Protein AF-A0A8H9WAY4-F1 (afdb_monomer_lite)

Secondary structure (DSSP, 8-state):
------PPPPHHHHHHHHHHHHHHHHHHHHHHHHHHHHHHHHSSPPPHHHHHHHHHHHTTTS-S-HHHHHHHHHHHHHHHHHHHHHHTT-TTPPPS-PPPS-------GGG---

pLDDT: mean 85.52, std 12.19, range [41.44, 96.25]

Sequence (114 aa):
MIRTYKLAVPGHLSQTCEELNRTTARIYNKTMSLVRKIHQKKGFWLSWPTADKYILRWAENIKIHVHSKQAFVQLYFQALKGYFKAAKKNQDAKPPHKKKRYLPFIWKESAVKL

Structure (mmCIF, N/CA/C/O backbone):
data_AF-A0A8H9WAY4-F1
#
_entry.id   AF-A0A8H9WAY4-F1
#
loop_
_atom_site.group_PDB
_atom_site.id
_atom_site.type_symbol
_atom_site.label_atom_id
_atom_site.label_alt_id
_atom_site.label_comp_id
_atom_site.label_asym_id
_atom_site.label_entity_id
_atom_site.label_seq_id
_atom_site.pdbx_PDB_ins_code
_atom_site.Cartn_x
_atom_site.Cartn_y
_atom_site.Cartn_z
_atom_site.occupancy
_atom_site.B_iso_or_equiv
_atom_site.auth_seq_id
_atom_site.auth_comp_id
_atom_site.auth_asym_id
_atom_site.auth_atom_id
_atom_site.pdbx_PDB_model_num
ATOM 1 N N . MET A 1 1 ? 9.782 27.588 -13.741 1.00 41.44 1 MET A N 1
ATOM 2 C CA . MET A 1 1 ? 8.764 26.513 -13.662 1.00 41.44 1 MET A CA 1
ATOM 3 C C . MET A 1 1 ? 9.288 25.287 -14.390 1.00 41.44 1 MET A C 1
ATOM 5 O O . MET A 1 1 ? 9.625 25.408 -15.560 1.00 41.44 1 MET A O 1
ATOM 9 N N . ILE A 1 2 ? 9.370 24.130 -13.732 1.00 54.28 2 ILE A N 1
ATOM 10 C CA . ILE A 1 2 ? 9.723 22.868 -14.399 1.00 54.28 2 ILE A CA 1
ATOM 11 C C . ILE A 1 2 ? 8.443 22.314 -15.034 1.00 54.28 2 ILE A C 1
ATOM 13 O O . ILE A 1 2 ? 7.481 22.025 -14.325 1.00 54.28 2 ILE A O 1
ATOM 17 N N . ARG A 1 3 ? 8.402 22.211 -16.366 1.00 50.59 3 ARG A N 1
ATOM 18 C CA . ARG A 1 3 ? 7.281 21.597 -17.094 1.00 50.59 3 ARG A CA 1
ATOM 19 C C . ARG A 1 3 ? 7.498 20.086 -17.148 1.00 50.59 3 ARG A C 1
ATOM 21 O O . ARG A 1 3 ? 8.513 19.627 -17.660 1.00 50.59 3 ARG A O 1
ATOM 28 N N . THR A 1 4 ? 6.559 19.314 -16.608 1.00 52.97 4 THR A N 1
ATOM 29 C CA . THR A 1 4 ? 6.588 17.846 -16.671 1.00 52.97 4 THR A CA 1
ATOM 30 C C . THR A 1 4 ? 5.764 17.372 -17.864 1.00 52.97 4 THR A C 1
ATOM 32 O O . THR A 1 4 ? 4.545 17.531 -17.876 1.00 52.97 4 THR A O 1
ATOM 35 N N . TYR A 1 5 ? 6.421 16.769 -18.853 1.00 60.28 5 TYR A N 1
ATOM 36 C CA . TYR A 1 5 ? 5.767 16.169 -20.015 1.00 60.28 5 TYR A CA 1
ATOM 37 C C . TYR A 1 5 ? 5.537 14.671 -19.773 1.00 60.28 5 TYR A C 1
ATOM 39 O O . TYR A 1 5 ? 6.435 13.966 -19.315 1.00 60.28 5 TYR A O 1
ATOM 47 N N . LYS A 1 6 ? 4.326 14.178 -20.060 1.00 63.12 6 LYS A N 1
ATOM 48 C CA . LYS A 1 6 ? 4.002 12.744 -20.023 1.00 63.12 6 LYS A CA 1
ATOM 49 C C . LYS A 1 6 ? 4.210 12.170 -21.420 1.00 63.12 6 LYS A C 1
ATOM 51 O O . LYS A 1 6 ? 3.366 12.363 -22.287 1.00 63.12 6 LYS A O 1
ATOM 56 N N . LEU A 1 7 ? 5.337 11.50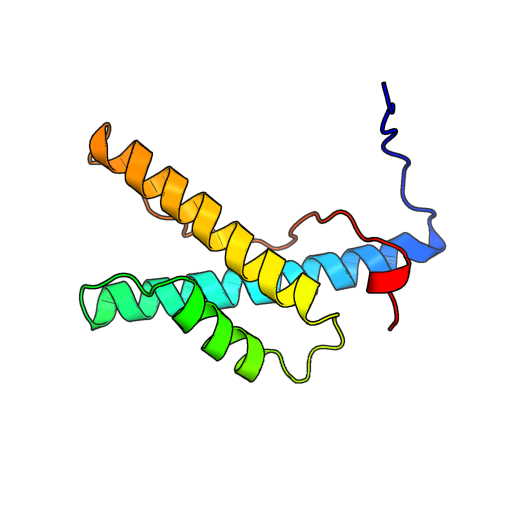4 -21.634 1.00 63.72 7 LEU A N 1
ATOM 57 C CA . LEU A 1 7 ? 5.626 10.809 -22.887 1.00 63.72 7 LEU A CA 1
ATOM 58 C C . LEU A 1 7 ? 5.079 9.379 -22.830 1.00 63.72 7 LEU A C 1
ATOM 60 O O . LEU A 1 7 ? 5.027 8.770 -21.757 1.00 63.72 7 LEU A O 1
ATOM 64 N N . ALA A 1 8 ? 4.657 8.851 -23.979 1.00 68.31 8 ALA A N 1
ATOM 65 C CA . ALA A 1 8 ? 4.304 7.443 -24.097 1.00 68.31 8 ALA A CA 1
ATOM 66 C C . ALA A 1 8 ? 5.546 6.579 -23.836 1.00 68.31 8 ALA A C 1
ATOM 68 O O . ALA A 1 8 ? 6.650 6.916 -24.266 1.00 68.31 8 ALA A O 1
ATOM 69 N N . VAL A 1 9 ? 5.366 5.472 -23.115 1.00 68.00 9 VAL A N 1
ATOM 70 C CA . VAL A 1 9 ? 6.451 4.524 -22.850 1.00 68.00 9 VAL A CA 1
ATOM 71 C C . VAL A 1 9 ? 6.883 3.900 -24.186 1.00 68.00 9 VAL A C 1
ATOM 73 O O . VAL A 1 9 ? 6.012 3.427 -24.921 1.00 68.00 9 VAL A O 1
ATOM 76 N N . PRO A 1 10 ? 8.188 3.877 -24.522 1.00 76.12 10 PRO A N 1
ATOM 77 C CA . PRO A 1 10 ? 8.685 3.179 -25.704 1.00 76.12 10 PRO A CA 1
ATOM 78 C C . PRO A 1 10 ? 8.195 1.726 -25.741 1.00 76.12 10 PRO A C 1
ATOM 80 O O . PRO A 1 10 ? 8.169 1.061 -24.706 1.00 76.12 10 PRO A O 1
ATOM 83 N N . GLY A 1 11 ? 7.839 1.208 -26.922 1.00 74.44 11 GLY A N 1
ATOM 84 C CA . GLY A 1 11 ? 7.193 -0.108 -27.057 1.00 74.44 11 GLY A CA 1
ATOM 85 C C . GLY A 1 11 ? 7.926 -1.257 -26.347 1.00 74.44 11 GLY A C 1
ATOM 86 O O . GLY A 1 11 ? 7.283 -2.092 -25.717 1.00 74.44 11 GLY A O 1
ATOM 87 N N . HIS A 1 12 ? 9.264 -1.241 -26.353 1.00 74.00 12 HIS A N 1
ATOM 88 C CA . HIS A 1 12 ? 10.105 -2.249 -25.696 1.00 74.00 12 HIS A CA 1
ATOM 89 C C . HIS A 1 12 ? 10.028 -2.233 -24.156 1.00 74.00 12 HIS A C 1
ATOM 91 O O . HIS A 1 12 ? 10.224 -3.269 -23.531 1.00 74.00 12 HIS A O 1
ATOM 97 N N . LEU A 1 13 ? 9.697 -1.095 -23.532 1.00 74.38 13 LEU A N 1
ATOM 98 C CA . LEU A 1 13 ? 9.515 -0.970 -22.075 1.00 74.38 13 LEU A CA 1
ATOM 99 C C . LEU A 1 13 ? 8.063 -1.195 -21.639 1.00 74.38 13 LEU A C 1
ATOM 101 O O . LEU A 1 13 ? 7.781 -1.294 -20.445 1.00 74.38 13 LEU A O 1
ATOM 105 N N . SER A 1 14 ? 7.131 -1.273 -22.591 1.00 78.50 14 SER A N 1
ATOM 106 C CA . SER A 1 14 ? 5.696 -1.356 -22.313 1.00 78.50 14 SER A CA 1
ATOM 107 C C . SER A 1 14 ? 5.335 -2.612 -21.512 1.00 78.50 14 SER A C 1
ATOM 109 O O . SER A 1 14 ? 4.621 -2.521 -20.512 1.00 78.50 14 SER A O 1
ATOM 111 N N . GLN A 1 15 ? 5.909 -3.765 -21.877 1.00 82.50 15 GLN A N 1
ATOM 112 C CA . GLN A 1 15 ? 5.691 -5.034 -21.169 1.00 82.50 15 GLN A CA 1
ATOM 113 C C . GLN A 1 15 ? 6.230 -4.981 -19.734 1.00 82.50 15 GLN A C 1
ATOM 115 O O . GLN A 1 15 ? 5.502 -5.274 -18.786 1.00 82.50 15 GLN A O 1
ATOM 120 N N . THR A 1 16 ? 7.465 -4.508 -19.552 1.00 82.81 16 THR A N 1
ATOM 121 C CA . THR A 1 16 ? 8.081 -4.344 -18.228 1.00 82.81 16 THR A CA 1
ATOM 122 C C . THR A 1 16 ? 7.277 -3.390 -17.345 1.00 82.81 16 THR A C 1
ATOM 124 O O . THR A 1 16 ? 7.003 -3.684 -16.180 1.00 82.81 16 THR A O 1
ATOM 127 N N . CYS A 1 17 ? 6.834 -2.253 -17.888 1.00 81.50 17 CYS A N 1
ATOM 128 C CA . CYS A 1 17 ? 5.974 -1.319 -17.165 1.00 81.50 17 CYS A CA 1
ATOM 129 C C . CYS A 1 17 ? 4.622 -1.943 -16.798 1.00 81.50 17 CYS A C 1
ATOM 131 O O . CYS A 1 17 ? 4.095 -1.673 -15.714 1.00 81.50 17 CYS A O 1
ATOM 133 N N . GLU A 1 18 ? 4.052 -2.779 -17.665 1.00 85.88 18 GLU A N 1
ATOM 134 C CA . GLU A 1 18 ? 2.816 -3.493 -17.368 1.00 85.88 18 GLU A CA 1
ATOM 135 C C . GLU A 1 18 ? 2.999 -4.471 -16.197 1.00 85.88 18 GLU A C 1
ATOM 137 O O . GLU A 1 18 ? 2.207 -4.450 -15.246 1.00 85.88 18 GLU A O 1
ATOM 142 N N . GLU A 1 19 ? 4.056 -5.281 -16.217 1.00 87.00 19 GLU A N 1
ATOM 143 C CA . GLU A 1 19 ? 4.393 -6.222 -15.142 1.00 87.00 19 GLU A CA 1
ATOM 144 C C . GLU A 1 19 ? 4.637 -5.514 -13.808 1.00 87.00 19 GLU A C 1
ATOM 146 O O . GLU A 1 19 ? 4.110 -5.924 -12.762 1.00 87.00 19 GLU A O 1
ATOM 151 N N . LEU A 1 20 ? 5.367 -4.400 -13.843 1.00 87.75 20 LEU A N 1
ATOM 152 C CA . LE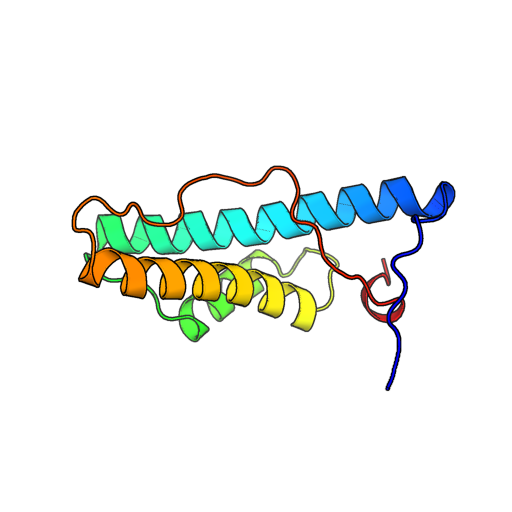U A 1 20 ? 5.586 -3.548 -12.683 1.00 87.75 20 LEU A CA 1
ATOM 153 C C . LEU A 1 20 ? 4.261 -3.002 -12.143 1.00 87.75 20 LEU A C 1
ATOM 155 O O . LEU A 1 20 ? 3.988 -3.118 -10.948 1.00 87.75 20 LEU A O 1
ATOM 159 N N . ASN A 1 21 ? 3.380 -2.488 -13.003 1.00 89.81 21 ASN A N 1
ATOM 160 C CA . ASN A 1 21 ? 2.077 -1.961 -12.588 1.00 89.81 21 ASN A CA 1
ATOM 161 C C . ASN A 1 21 ? 1.153 -3.048 -12.009 1.00 89.81 21 ASN A C 1
ATOM 163 O O . ASN A 1 21 ? 0.394 -2.769 -11.070 1.00 89.81 21 ASN A O 1
ATOM 167 N N . ARG A 1 22 ? 1.220 -4.286 -12.520 1.00 91.31 22 ARG A N 1
ATOM 168 C CA . ARG A 1 22 ? 0.517 -5.447 -11.940 1.00 91.31 22 ARG A CA 1
ATOM 169 C C . ARG A 1 22 ? 1.083 -5.802 -10.565 1.00 91.31 22 ARG A C 1
ATOM 171 O O . ARG A 1 22 ? 0.322 -6.021 -9.619 1.00 91.31 22 ARG A O 1
ATOM 178 N N . THR A 1 23 ? 2.405 -5.811 -10.424 1.00 91.31 23 THR A N 1
ATOM 179 C CA . THR A 1 23 ? 3.085 -6.121 -9.156 1.00 91.31 23 THR A CA 1
ATOM 180 C C . THR A 1 23 ? 2.788 -5.065 -8.092 1.00 91.31 23 THR A C 1
ATOM 182 O O . THR A 1 23 ? 2.432 -5.388 -6.955 1.00 91.31 23 THR A O 1
ATOM 185 N N . THR A 1 24 ? 2.810 -3.797 -8.479 1.00 90.94 24 THR A N 1
ATOM 186 C CA . THR A 1 24 ? 2.412 -2.661 -7.647 1.00 90.94 24 THR A CA 1
ATOM 187 C C . THR A 1 24 ? 0.950 -2.763 -7.209 1.00 90.94 24 THR A C 1
ATOM 189 O O . THR A 1 24 ? 0.639 -2.603 -6.023 1.00 90.94 24 THR A O 1
ATOM 192 N N . ALA A 1 25 ? 0.041 -3.131 -8.119 1.00 93.19 25 ALA A N 1
ATOM 193 C CA . ALA A 1 25 ? -1.355 -3.392 -7.774 1.00 93.19 25 ALA A CA 1
ATOM 194 C C . ALA A 1 25 ? -1.507 -4.566 -6.791 1.00 93.19 25 ALA A C 1
ATOM 196 O O . ALA A 1 25 ? -2.336 -4.505 -5.880 1.00 93.19 25 ALA A O 1
ATOM 197 N N . ARG A 1 26 ? -0.682 -5.613 -6.917 1.00 94.31 26 ARG A N 1
ATOM 198 C CA . ARG A 1 26 ? -0.662 -6.754 -5.989 1.00 94.31 26 ARG A CA 1
ATOM 199 C C . ARG A 1 26 ? -0.289 -6.320 -4.570 1.00 94.31 26 ARG A C 1
ATOM 201 O O . ARG A 1 26 ? -0.991 -6.708 -3.634 1.00 94.31 26 ARG A O 1
ATOM 208 N N . ILE A 1 27 ? 0.750 -5.494 -4.414 1.00 94.19 27 ILE A N 1
ATOM 209 C CA . ILE A 1 27 ? 1.162 -4.938 -3.112 1.00 94.19 27 ILE A CA 1
ATOM 210 C C . ILE A 1 27 ? 0.026 -4.093 -2.524 1.00 94.19 27 ILE A C 1
ATOM 212 O O . ILE A 1 27 ? -0.408 -4.345 -1.401 1.00 94.19 27 ILE A O 1
ATOM 216 N N . TYR A 1 28 ? -0.537 -3.170 -3.308 1.00 94.50 28 TYR A N 1
ATOM 217 C CA . TYR A 1 28 ? -1.670 -2.341 -2.883 1.00 94.50 28 TYR A CA 1
ATOM 218 C C . TYR A 1 28 ? -2.869 -3.181 -2.409 1.00 94.50 28 TYR A C 1
ATOM 220 O O . TYR A 1 28 ? -3.412 -2.967 -1.321 1.00 94.50 28 TYR A O 1
ATOM 228 N N . ASN A 1 29 ? -3.271 -4.178 -3.200 1.00 95.25 29 ASN A N 1
ATOM 229 C CA . ASN A 1 29 ? -4.401 -5.050 -2.883 1.00 95.25 29 ASN A CA 1
ATOM 230 C C . ASN A 1 29 ? -4.141 -5.897 -1.632 1.00 95.25 29 ASN A C 1
ATOM 232 O O . ASN A 1 29 ? -5.075 -6.172 -0.868 1.00 95.25 29 ASN A O 1
ATOM 236 N N . LYS A 1 30 ? -2.889 -6.321 -1.411 1.00 95.81 30 LYS A N 1
ATOM 237 C CA . LYS A 1 30 ? -2.494 -7.050 -0.203 1.00 95.81 30 LYS A CA 1
ATOM 238 C C . LYS A 1 30 ? -2.603 -6.156 1.030 1.00 95.81 30 LYS A C 1
ATOM 240 O O . LYS A 1 30 ? -3.201 -6.598 2.012 1.00 95.81 30 LYS A O 1
ATOM 245 N N . THR A 1 31 ? -2.130 -4.911 0.953 1.00 95.38 31 THR A N 1
ATOM 246 C CA . THR A 1 31 ? -2.284 -3.899 2.013 1.00 95.38 31 THR A CA 1
ATOM 247 C C . THR A 1 31 ? -3.754 -3.684 2.353 1.00 95.38 31 THR A C 1
ATOM 249 O O . THR A 1 31 ? -4.146 -3.829 3.511 1.00 95.38 31 THR A O 1
ATOM 252 N N . MET A 1 32 ? -4.591 -3.444 1.339 1.00 95.25 32 MET A N 1
ATOM 253 C CA . MET A 1 32 ? -6.039 -3.298 1.512 1.00 95.25 32 MET A CA 1
ATOM 254 C C . MET A 1 32 ? -6.651 -4.514 2.215 1.00 95.25 32 MET A C 1
ATOM 256 O O . MET A 1 32 ? -7.409 -4.370 3.172 1.00 95.25 32 MET A O 1
ATOM 260 N N . SER A 1 33 ? -6.308 -5.721 1.761 1.00 95.12 33 SER A N 1
ATOM 261 C CA . SER A 1 33 ? -6.852 -6.961 2.323 1.00 95.12 33 SER A CA 1
ATOM 262 C C . SER A 1 33 ? -6.428 -7.167 3.779 1.00 95.12 33 SER A C 1
ATOM 264 O O . SER A 1 33 ? -7.251 -7.573 4.597 1.00 95.12 33 SER A O 1
ATOM 266 N N . LEU A 1 34 ? -5.169 -6.868 4.116 1.00 95.25 34 LEU A N 1
ATOM 267 C CA . LEU A 1 34 ? -4.639 -6.967 5.477 1.00 95.25 34 LEU A CA 1
ATOM 268 C C . LEU A 1 34 ? -5.366 -6.009 6.426 1.00 95.25 34 LEU A C 1
ATOM 270 O O . LEU A 1 34 ? -5.890 -6.441 7.454 1.00 95.25 34 LEU A O 1
ATOM 274 N N . VAL A 1 35 ? -5.427 -4.727 6.060 1.00 95.00 35 VAL A N 1
ATOM 275 C CA . VAL A 1 35 ? -6.057 -3.689 6.885 1.00 95.00 35 VAL A CA 1
ATOM 276 C C . VAL A 1 35 ? -7.548 -3.973 7.056 1.00 95.00 35 VAL A C 1
ATOM 278 O O . VAL A 1 35 ? -8.047 -3.938 8.179 1.00 95.00 35 VAL A O 1
ATOM 281 N N . ARG A 1 36 ? -8.246 -4.345 5.974 1.00 93.75 36 ARG A N 1
ATOM 282 C CA . ARG A 1 36 ? -9.668 -4.709 6.026 1.00 93.75 36 ARG A CA 1
ATOM 283 C C . ARG A 1 36 ? -9.919 -5.919 6.922 1.00 93.75 36 ARG A C 1
ATOM 285 O O . ARG A 1 36 ? -10.839 -5.881 7.733 1.00 93.75 36 ARG A O 1
ATOM 292 N N . LYS A 1 37 ? -9.110 -6.977 6.799 1.00 94.56 37 LYS A N 1
ATOM 293 C CA . LYS A 1 37 ? -9.251 -8.189 7.621 1.00 94.56 37 LYS A CA 1
ATOM 294 C C . LYS A 1 37 ? -9.065 -7.879 9.105 1.00 94.56 37 LYS A C 1
ATOM 296 O O . LYS A 1 37 ? -9.804 -8.413 9.924 1.00 94.56 37 LYS A O 1
ATOM 301 N N . ILE A 1 38 ? -8.096 -7.034 9.456 1.00 94.75 38 ILE A N 1
ATOM 302 C CA . ILE A 1 38 ? -7.857 -6.657 10.855 1.00 94.75 38 ILE A CA 1
ATOM 303 C C . ILE A 1 38 ? -8.985 -5.784 11.390 1.00 94.75 38 ILE A C 1
ATOM 305 O O . ILE A 1 38 ? -9.479 -6.075 12.473 1.00 94.75 38 ILE A O 1
ATOM 309 N N . HIS A 1 39 ? -9.465 -4.819 10.608 1.00 93.62 39 HIS A N 1
ATOM 310 C CA . HIS A 1 39 ? -10.630 -4.026 10.987 1.00 93.62 39 HIS A CA 1
ATOM 311 C C . HIS A 1 39 ? -11.864 -4.901 11.240 1.00 93.62 39 HIS A C 1
ATOM 313 O O . HIS A 1 39 ? -12.497 -4.783 12.281 1.00 93.62 39 HIS A O 1
ATOM 319 N N . GLN A 1 40 ? -12.158 -5.845 10.342 1.00 92.50 40 GLN A N 1
ATOM 320 C CA . GLN A 1 40 ? -13.303 -6.748 10.490 1.00 92.50 40 GLN A CA 1
ATOM 321 C C . GLN A 1 40 ? -13.177 -7.703 11.685 1.00 92.50 40 GLN A C 1
ATOM 323 O O . GLN A 1 40 ? -14.180 -8.012 12.311 1.00 92.50 40 GLN A O 1
ATOM 328 N N . LYS A 1 41 ? -11.968 -8.196 11.992 1.00 95.19 41 LYS A N 1
ATOM 329 C CA . LYS A 1 41 ? -11.764 -9.182 13.068 1.00 95.19 41 LYS A CA 1
ATOM 330 C C . LYS A 1 41 ? -11.516 -8.575 14.445 1.00 95.19 41 LYS A C 1
ATOM 332 O O . LYS A 1 41 ? -11.827 -9.216 15.437 1.00 95.19 41 LYS A O 1
ATOM 337 N N . LYS A 1 42 ? -10.870 -7.411 14.508 1.00 93.81 42 LYS A N 1
ATOM 338 C CA . LYS A 1 42 ? -10.407 -6.795 15.762 1.00 93.81 42 LYS A CA 1
ATOM 339 C C . LYS A 1 42 ? -11.092 -5.465 16.077 1.00 93.81 42 LYS A C 1
ATOM 341 O O . LYS A 1 42 ? -10.829 -4.903 17.129 1.00 93.81 42 LYS A O 1
ATOM 346 N N . GLY A 1 43 ? -11.905 -4.932 15.165 1.00 93.00 43 GLY A N 1
ATOM 347 C CA . GLY A 1 43 ? -12.642 -3.682 15.367 1.00 93.00 43 GLY A CA 1
ATOM 348 C C . GLY A 1 43 ? -11.815 -2.400 15.226 1.00 93.00 43 GLY A C 1
ATOM 349 O O . GLY A 1 43 ? -12.361 -1.316 15.387 1.00 93.00 43 GLY A O 1
ATOM 350 N N . PHE A 1 44 ? -10.518 -2.482 14.898 1.00 92.50 44 PHE A N 1
ATOM 351 C CA . PHE A 1 44 ? -9.661 -1.302 14.739 1.00 92.50 44 PHE A CA 1
ATOM 352 C C . PHE A 1 44 ? -8.926 -1.267 13.396 1.00 92.50 44 PHE A C 1
ATOM 354 O O . PHE A 1 44 ? -8.612 -2.292 12.787 1.00 92.50 44 PHE A O 1
ATOM 361 N N . TRP A 1 45 ? -8.607 -0.057 12.941 1.00 93.38 45 TRP A N 1
ATOM 362 C CA . TRP A 1 45 ? -7.818 0.165 11.732 1.00 93.38 45 TRP A CA 1
ATOM 363 C C . TRP A 1 45 ? -6.325 0.083 12.047 1.00 93.38 45 TRP A C 1
ATOM 365 O O . TRP A 1 45 ? -5.835 0.770 12.940 1.00 93.38 45 TRP A O 1
ATOM 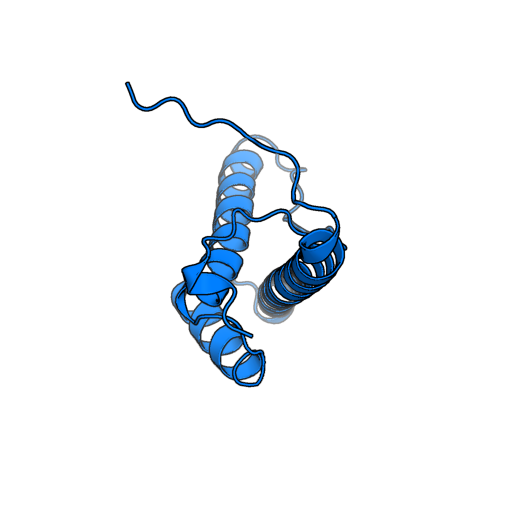375 N N . LEU A 1 46 ? -5.585 -0.737 11.298 1.00 94.88 46 LEU A N 1
ATOM 376 C CA . LEU A 1 46 ? -4.124 -0.753 11.390 1.00 94.88 46 LEU A CA 1
ATOM 377 C C . LEU A 1 46 ? -3.537 0.622 11.063 1.00 94.88 46 LEU A C 1
ATOM 379 O O . LEU A 1 46 ? -3.980 1.273 10.119 1.00 94.88 46 LEU A O 1
ATOM 383 N N . SER A 1 47 ? -2.482 1.005 11.779 1.00 93.69 47 SER A N 1
ATOM 384 C CA . SER A 1 47 ? -1.678 2.178 11.445 1.00 93.69 47 SER A CA 1
ATOM 385 C C . SER A 1 47 ? -0.787 1.913 10.224 1.00 93.69 47 SER A C 1
ATOM 387 O O . SER A 1 47 ? -0.457 0.765 9.901 1.00 93.69 47 SER A O 1
ATOM 389 N N . TRP A 1 48 ? -0.375 2.992 9.551 1.00 93.94 48 TRP A N 1
ATOM 390 C CA . TRP A 1 48 ? 0.523 2.915 8.396 1.00 93.94 48 TRP A CA 1
ATOM 391 C C . TRP A 1 48 ? 1.858 2.216 8.715 1.00 93.94 48 TRP A C 1
ATOM 393 O O . TRP A 1 48 ? 2.160 1.252 8.013 1.00 93.94 48 TRP A O 1
ATOM 403 N N . PRO A 1 49 ? 2.608 2.571 9.784 1.00 95.44 49 PRO A N 1
ATOM 404 C CA . PRO A 1 49 ? 3.894 1.927 10.078 1.00 95.44 49 PRO A CA 1
ATOM 405 C C . PRO A 1 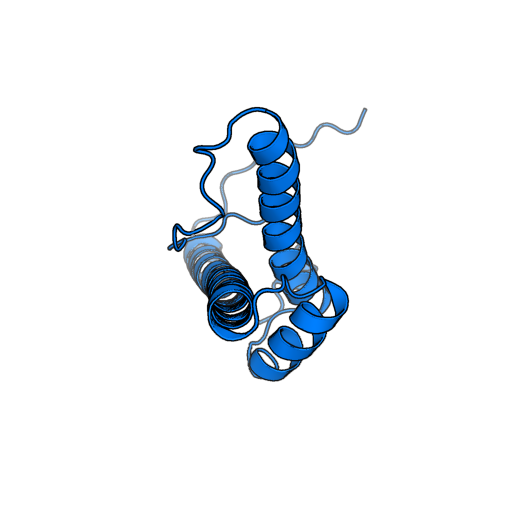49 ? 3.768 0.421 10.327 1.00 95.44 49 PRO A C 1
ATOM 407 O O . PRO A 1 49 ? 4.595 -0.376 9.885 1.00 95.44 49 PRO A O 1
ATOM 410 N N . THR A 1 50 ? 2.704 0.005 11.018 1.00 95.38 50 THR A N 1
ATOM 411 C CA . THR A 1 50 ? 2.471 -1.410 11.309 1.00 95.38 50 THR A CA 1
ATOM 412 C C . THR A 1 50 ? 2.125 -2.184 10.040 1.00 95.38 50 THR A C 1
ATOM 414 O O . THR A 1 50 ? 2.664 -3.269 9.820 1.00 95.38 50 THR A O 1
ATOM 417 N N . ALA A 1 51 ? 1.252 -1.639 9.189 1.00 95.12 51 ALA A N 1
ATOM 418 C CA . ALA A 1 51 ? 0.930 -2.258 7.908 1.00 95.12 51 ALA A CA 1
ATOM 419 C C . ALA A 1 51 ? 2.158 -2.333 6.987 1.00 95.12 51 ALA A C 1
ATOM 421 O O . ALA A 1 51 ? 2.371 -3.373 6.366 1.00 95.12 51 ALA A O 1
ATOM 422 N N . ASP A 1 52 ? 2.979 -1.280 6.946 1.00 95.69 52 ASP A N 1
ATOM 423 C CA . ASP A 1 52 ? 4.215 -1.230 6.161 1.00 95.69 52 ASP A CA 1
ATOM 424 C C . ASP A 1 52 ? 5.172 -2.358 6.562 1.00 95.69 52 ASP A C 1
ATOM 426 O O . ASP A 1 52 ? 5.551 -3.166 5.716 1.00 95.69 52 ASP A O 1
ATOM 430 N N . LYS A 1 53 ? 5.433 -2.535 7.865 1.00 96.25 53 LYS A N 1
ATOM 431 C CA . LYS A 1 53 ? 6.272 -3.631 8.386 1.00 96.25 53 LYS A CA 1
ATOM 432 C C . LYS A 1 53 ? 5.805 -5.015 7.915 1.00 96.25 53 LYS A C 1
ATOM 434 O O . LYS A 1 53 ? 6.618 -5.830 7.478 1.00 96.25 53 LYS A O 1
ATOM 439 N N . TYR A 1 54 ? 4.502 -5.298 7.992 1.00 96.12 54 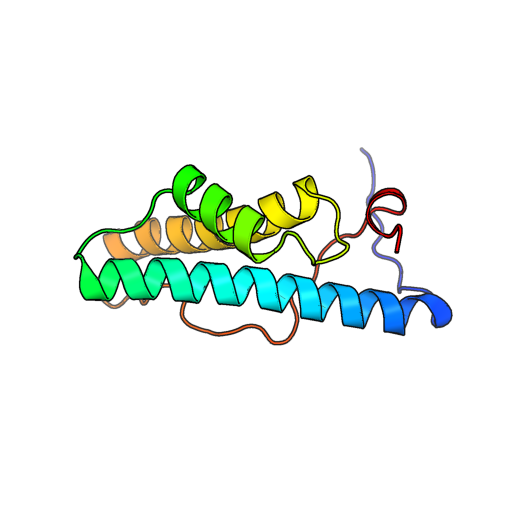TYR A N 1
ATOM 440 C CA . TYR A 1 54 ? 3.958 -6.591 7.557 1.00 96.12 54 TYR A CA 1
ATOM 441 C C . TYR A 1 54 ? 4.032 -6.783 6.042 1.00 96.12 54 TYR A C 1
ATOM 443 O O . TYR A 1 54 ? 4.321 -7.886 5.575 1.00 96.12 54 TYR A O 1
ATOM 451 N N . ILE A 1 55 ? 3.758 -5.729 5.274 1.00 96.06 55 ILE A N 1
ATOM 452 C CA . ILE A 1 55 ? 3.765 -5.796 3.813 1.00 96.06 55 ILE A CA 1
ATOM 453 C C . ILE A 1 55 ? 5.188 -5.901 3.277 1.00 96.06 55 ILE A C 1
ATOM 455 O O . ILE A 1 55 ? 5.404 -6.705 2.376 1.00 96.06 55 ILE A O 1
ATOM 459 N N . LEU A 1 56 ? 6.154 -5.181 3.847 1.00 94.88 56 LEU A N 1
ATOM 460 C CA . LEU A 1 56 ? 7.563 -5.297 3.477 1.00 94.88 56 LEU A CA 1
ATOM 461 C C . LEU A 1 56 ? 8.101 -6.705 3.737 1.00 94.88 56 LEU A C 1
ATOM 463 O O . LEU A 1 56 ? 8.728 -7.269 2.846 1.00 94.88 56 LEU A O 1
ATOM 467 N N . ARG A 1 57 ? 7.771 -7.310 4.888 1.00 95.69 57 ARG A N 1
ATOM 468 C CA . ARG A 1 57 ? 8.129 -8.710 5.175 1.00 95.69 57 ARG A CA 1
ATOM 469 C C . ARG A 1 57 ? 7.478 -9.684 4.191 1.00 95.69 57 ARG A C 1
ATOM 471 O O . ARG A 1 57 ? 8.113 -10.617 3.726 1.00 95.69 57 ARG A O 1
ATOM 478 N N . TRP A 1 58 ? 6.207 -9.477 3.845 1.00 95.94 58 TRP A N 1
ATOM 479 C CA . TRP A 1 58 ? 5.528 -10.316 2.850 1.00 95.94 58 TRP A CA 1
ATOM 480 C C . TRP A 1 58 ? 6.084 -10.125 1.425 1.00 95.94 58 TRP A C 1
ATOM 482 O O . TRP A 1 58 ? 6.098 -11.067 0.636 1.00 95.94 58 TRP A O 1
ATOM 492 N N . ALA A 1 59 ? 6.522 -8.911 1.089 1.00 93.25 59 ALA A N 1
ATOM 493 C CA . ALA A 1 59 ? 7.018 -8.521 -0.226 1.00 93.25 59 ALA A CA 1
ATOM 494 C C . ALA A 1 59 ? 8.546 -8.630 -0.355 1.00 93.25 59 ALA A C 1
ATOM 496 O O . ALA A 1 59 ? 9.103 -8.072 -1.301 1.00 93.25 59 ALA A O 1
ATOM 497 N N . GLU A 1 60 ? 9.232 -9.303 0.568 1.00 92.38 60 GLU A N 1
ATOM 498 C CA . GLU A 1 60 ? 10.694 -9.431 0.584 1.00 92.38 60 GLU A CA 1
ATOM 499 C C . GLU A 1 60 ? 11.223 -9.975 -0.751 1.00 92.38 60 GLU A C 1
ATOM 501 O O . GLU A 1 60 ? 12.014 -9.312 -1.416 1.00 92.38 60 GLU A O 1
ATOM 506 N N . ASN A 1 61 ? 10.628 -11.070 -1.231 1.00 90.62 61 ASN A N 1
ATOM 507 C CA . ASN A 1 61 ? 11.003 -11.746 -2.480 1.00 90.62 61 ASN A CA 1
ATOM 508 C C . ASN A 1 61 ? 10.564 -11.017 -3.767 1.00 90.62 61 ASN A C 1
ATOM 510 O O . ASN A 1 61 ? 10.811 -11.500 -4.870 1.00 90.62 61 ASN A O 1
ATOM 514 N N . ILE A 1 62 ? 9.873 -9.876 -3.665 1.00 89.06 62 ILE A N 1
ATOM 515 C CA . ILE A 1 62 ? 9.491 -9.076 -4.835 1.00 89.06 62 ILE A CA 1
ATOM 516 C C . ILE A 1 62 ? 10.664 -8.159 -5.189 1.00 89.06 62 ILE A C 1
ATOM 518 O O . ILE A 1 62 ? 11.004 -7.272 -4.400 1.00 89.06 62 ILE A O 1
ATOM 522 N N . LYS A 1 63 ? 11.239 -8.334 -6.385 1.00 86.38 63 LYS A N 1
ATOM 523 C CA . LYS A 1 63 ? 12.336 -7.517 -6.935 1.00 86.38 63 LYS A CA 1
ATOM 524 C C . LYS A 1 63 ? 11.872 -6.105 -7.321 1.00 86.38 63 LYS A C 1
ATOM 526 O O . LYS A 1 63 ? 11.779 -5.746 -8.484 1.00 86.38 63 LYS A O 1
ATOM 531 N N . ILE A 1 64 ? 11.502 -5.319 -6.318 1.00 85.50 64 ILE A N 1
ATOM 532 C CA . ILE A 1 64 ? 11.157 -3.901 -6.430 1.00 85.50 64 ILE A CA 1
ATOM 533 C C . ILE A 1 64 ? 11.897 -3.164 -5.317 1.00 85.50 64 ILE A C 1
ATOM 535 O O . ILE A 1 64 ? 12.024 -3.675 -4.201 1.00 85.50 64 ILE A O 1
ATOM 539 N N . HIS A 1 65 ? 12.337 -1.940 -5.601 1.00 87.38 65 HIS A N 1
ATOM 540 C CA . HIS A 1 65 ? 12.981 -1.086 -4.611 1.00 87.38 65 HIS A CA 1
ATOM 541 C C . HIS A 1 65 ? 12.117 -0.906 -3.348 1.00 87.38 65 HIS A C 1
ATOM 543 O O . HIS A 1 65 ? 10.908 -0.670 -3.432 1.00 87.38 65 HIS A O 1
ATOM 549 N N . VAL A 1 66 ? 12.736 -0.963 -2.165 1.00 88.44 66 VAL A N 1
ATOM 550 C CA . VAL A 1 66 ? 12.029 -0.895 -0.871 1.00 88.44 66 VAL A CA 1
ATOM 551 C C . VAL A 1 66 ? 11.182 0.375 -0.757 1.00 88.44 66 VAL A C 1
ATOM 553 O O . VAL A 1 66 ? 9.996 0.288 -0.450 1.00 88.44 66 VAL A O 1
ATOM 556 N N . HIS A 1 67 ? 11.732 1.540 -1.112 1.00 87.62 67 HIS A N 1
ATOM 557 C CA . HIS A 1 67 ? 10.972 2.799 -1.107 1.00 87.62 67 HIS A CA 1
ATOM 558 C C . HIS A 1 67 ? 9.747 2.790 -2.033 1.00 87.62 67 HIS A C 1
ATOM 560 O O . HIS A 1 67 ? 8.730 3.395 -1.700 1.00 87.62 67 HIS A O 1
ATOM 566 N N . SER A 1 68 ? 9.789 2.067 -3.158 1.00 89.56 68 SER A N 1
ATOM 567 C CA . SER A 1 68 ? 8.615 1.916 -4.026 1.00 89.56 68 SER A CA 1
ATOM 568 C C . SER A 1 68 ? 7.540 1.073 -3.337 1.00 89.56 68 SER A C 1
ATOM 570 O O . SER A 1 68 ? 6.371 1.456 -3.332 1.00 89.56 68 SER A O 1
ATOM 572 N N . LYS A 1 69 ? 7.928 -0.023 -2.664 1.00 91.62 69 LYS A N 1
ATOM 573 C CA . LYS A 1 69 ? 7.000 -0.839 -1.858 1.00 91.62 69 LYS A CA 1
ATOM 574 C C . LYS A 1 69 ? 6.305 0.015 -0.787 1.00 91.62 69 LYS A C 1
ATOM 576 O O . LYS A 1 69 ? 5.077 -0.025 -0.687 1.00 91.62 69 LYS A O 1
ATOM 581 N N . GLN A 1 70 ? 7.070 0.834 -0.061 1.00 93.19 70 GLN A N 1
ATOM 582 C CA . GLN A 1 70 ? 6.552 1.757 0.959 1.00 93.19 70 GLN A CA 1
ATOM 583 C C . GLN A 1 70 ? 5.578 2.784 0.368 1.00 93.19 70 GLN A C 1
ATOM 585 O O . GLN A 1 70 ? 4.496 3.012 0.917 1.00 93.19 70 GLN A O 1
ATOM 590 N N . ALA A 1 71 ? 5.906 3.353 -0.796 1.00 92.06 71 ALA A N 1
ATOM 591 C CA . ALA A 1 71 ? 5.028 4.288 -1.496 1.00 92.06 71 ALA A CA 1
ATOM 592 C C . ALA A 1 71 ? 3.672 3.648 -1.849 1.00 92.06 71 ALA A C 1
ATOM 594 O O . ALA A 1 71 ? 2.627 4.285 -1.710 1.00 92.06 71 ALA A O 1
ATOM 595 N N . PHE A 1 72 ? 3.645 2.370 -2.239 1.00 92.25 72 PHE A N 1
ATOM 596 C CA . PHE A 1 72 ? 2.392 1.674 -2.563 1.00 92.25 72 PHE A CA 1
ATOM 597 C C . PHE A 1 72 ? 1.517 1.424 -1.335 1.00 92.25 72 PHE A C 1
ATOM 599 O O . PHE A 1 72 ? 0.291 1.560 -1.409 1.00 92.25 72 PHE A O 1
ATOM 606 N N . VAL A 1 73 ? 2.133 1.102 -0.194 1.00 94.56 73 VAL A N 1
ATOM 607 C CA . VAL A 1 73 ? 1.432 1.037 1.096 1.00 94.56 73 VAL A CA 1
ATOM 608 C C . VAL A 1 73 ? 0.872 2.417 1.442 1.00 94.56 73 VAL A C 1
ATOM 610 O O . VAL A 1 73 ? -0.310 2.544 1.765 1.00 94.56 73 VAL A O 1
ATOM 613 N N . GLN A 1 74 ? 1.678 3.469 1.303 1.00 94.00 74 GLN A N 1
ATOM 614 C CA . GLN A 1 74 ? 1.269 4.843 1.591 1.00 94.00 74 GLN A CA 1
ATOM 615 C C . GLN A 1 74 ? 0.089 5.304 0.722 1.00 94.00 74 GLN A C 1
ATOM 617 O O . GLN A 1 74 ? -0.847 5.912 1.247 1.00 94.00 74 GLN A O 1
ATOM 622 N N . LEU A 1 75 ? 0.067 4.960 -0.570 1.00 93.12 75 LEU A N 1
ATOM 623 C CA . LEU A 1 75 ? -1.050 5.262 -1.477 1.00 93.12 75 LEU A CA 1
ATOM 624 C C . LEU A 1 75 ? -2.384 4.690 -0.974 1.00 93.12 75 LEU A C 1
ATOM 626 O O . LEU A 1 75 ? -3.427 5.339 -1.092 1.00 93.12 75 LEU A O 1
ATOM 630 N N . TYR A 1 76 ? -2.379 3.491 -0.385 1.00 94.25 76 TYR A N 1
ATOM 631 C CA . TYR A 1 76 ? -3.583 2.934 0.237 1.00 94.25 76 TYR A CA 1
ATOM 632 C C . TYR A 1 76 ? -4.033 3.769 1.442 1.00 94.25 76 TYR A C 1
ATOM 634 O O . TYR A 1 76 ? -5.211 4.110 1.554 1.00 94.25 76 TYR A O 1
ATOM 642 N N . PHE A 1 77 ? -3.103 4.157 2.313 1.00 94.38 77 PHE A N 1
ATOM 643 C CA . PHE A 1 77 ? -3.424 4.958 3.495 1.00 94.38 77 PHE A CA 1
ATOM 644 C C . PHE A 1 77 ? -3.879 6.381 3.161 1.00 94.38 77 PHE A C 1
ATOM 646 O O . PHE A 1 77 ? -4.713 6.935 3.877 1.00 94.38 77 PHE A O 1
ATOM 653 N N . GLN A 1 78 ? -3.418 6.959 2.052 1.00 93.69 78 GLN A N 1
ATOM 654 C CA . GLN A 1 78 ? -3.960 8.217 1.535 1.00 93.69 78 GLN A CA 1
ATOM 655 C C . GLN A 1 78 ? -5.431 8.068 1.121 1.00 93.69 78 GLN A C 1
ATOM 657 O O . GLN A 1 78 ? -6.262 8.890 1.514 1.00 93.69 78 GLN A O 1
ATOM 662 N N . ALA A 1 79 ? -5.777 6.994 0.402 1.00 92.06 79 ALA A N 1
ATOM 663 C CA . ALA A 1 79 ? -7.168 6.696 0.055 1.00 92.06 79 ALA A CA 1
ATOM 664 C C . ALA A 1 79 ? -8.027 6.454 1.309 1.00 92.06 79 ALA A C 1
ATOM 666 O O . ALA A 1 79 ? -9.151 6.947 1.400 1.00 92.06 79 ALA A O 1
ATOM 667 N N . LEU A 1 80 ? -7.476 5.759 2.308 1.00 93.19 80 LEU A N 1
ATOM 668 C CA . LEU A 1 80 ? -8.147 5.518 3.583 1.00 93.19 80 LEU A CA 1
ATOM 669 C C . LEU A 1 80 ? -8.363 6.817 4.382 1.00 93.19 80 LEU A C 1
ATOM 671 O O . LEU A 1 80 ? -9.435 7.030 4.944 1.00 93.19 80 LEU A O 1
ATOM 675 N N . LYS A 1 81 ? -7.389 7.734 4.381 1.00 92.69 81 LYS A N 1
ATOM 676 C CA . LYS A 1 81 ? -7.536 9.074 4.972 1.00 92.69 81 LYS A CA 1
ATOM 677 C C . LYS A 1 81 ? -8.629 9.880 4.266 1.00 92.69 81 LYS A C 1
ATOM 679 O O . LYS A 1 81 ? -9.394 10.575 4.932 1.00 92.69 81 LYS A O 1
ATOM 684 N N . GLY A 1 82 ? -8.718 9.778 2.938 1.00 91.06 82 GLY A N 1
ATOM 685 C CA . GLY A 1 82 ? -9.809 10.357 2.150 1.00 91.06 82 GLY A CA 1
ATOM 686 C C . GLY A 1 82 ? -11.175 9.809 2.565 1.00 91.06 82 GLY A C 1
ATOM 687 O O . GLY A 1 82 ? -12.097 10.586 2.803 1.00 91.06 82 GLY A O 1
ATOM 688 N N . TYR A 1 83 ? -11.270 8.492 2.761 1.00 91.31 83 TYR A N 1
ATOM 689 C CA . TYR A 1 83 ? -12.466 7.848 3.303 1.00 91.31 83 TYR A CA 1
ATOM 690 C C . TYR A 1 83 ? -12.848 8.399 4.680 1.00 91.31 83 TYR A C 1
ATOM 692 O O . TYR A 1 83 ? -13.983 8.825 4.845 1.00 91.31 83 TYR A O 1
ATOM 700 N N . PHE A 1 84 ? -11.925 8.481 5.643 1.00 90.62 84 PHE A N 1
ATOM 701 C CA . PHE A 1 84 ? -12.255 9.013 6.973 1.00 90.62 84 PHE A CA 1
ATOM 702 C C . PHE A 1 84 ? -12.748 10.462 6.934 1.00 90.62 84 PHE A C 1
ATOM 704 O O . PHE A 1 84 ? -13.607 10.842 7.725 1.00 90.62 84 PHE A O 1
ATOM 711 N N . LYS A 1 85 ? -12.234 11.280 6.009 1.00 91.19 85 LYS A N 1
ATOM 712 C CA . LYS A 1 85 ? -12.747 12.641 5.793 1.00 91.19 85 LYS A CA 1
ATOM 713 C C . LYS A 1 85 ? -14.166 12.632 5.221 1.00 91.19 85 LYS A C 1
ATOM 715 O O . LYS A 1 85 ? -14.988 13.430 5.658 1.00 91.19 85 LYS A O 1
ATOM 720 N N . ALA A 1 86 ? -14.444 11.751 4.260 1.00 89.25 86 ALA A N 1
ATOM 721 C CA . ALA A 1 86 ? -15.760 11.624 3.641 1.00 89.25 86 ALA A CA 1
ATOM 722 C C . ALA A 1 86 ? -16.800 11.032 4.604 1.00 89.25 86 ALA A C 1
ATOM 724 O O . ALA A 1 86 ? -17.909 11.546 4.673 1.00 89.25 86 ALA A O 1
ATOM 725 N N . ALA A 1 87 ? -16.424 10.028 5.397 1.00 88.81 87 ALA A N 1
ATOM 726 C CA . ALA A 1 87 ? -17.288 9.357 6.368 1.00 88.81 87 ALA A CA 1
ATOM 727 C C . ALA A 1 87 ? -17.819 10.305 7.456 1.00 88.81 87 ALA A C 1
ATOM 729 O O . ALA A 1 87 ? -18.916 10.109 7.963 1.00 88.81 87 ALA A O 1
ATOM 730 N N . LYS A 1 88 ? -17.072 11.371 7.783 1.00 87.88 88 LYS A N 1
ATOM 731 C CA . LYS A 1 88 ? -17.548 12.432 8.688 1.00 87.88 88 LYS A CA 1
ATOM 732 C C . LYS A 1 88 ? -18.713 13.244 8.115 1.00 87.88 88 LYS A C 1
ATOM 734 O O . LYS A 1 88 ? -19.467 13.819 8.884 1.00 87.88 88 LYS A O 1
ATOM 739 N N . LYS A 1 89 ? -18.809 13.348 6.786 1.00 88.19 89 LYS A N 1
ATOM 740 C CA . LYS A 1 89 ? -19.844 14.127 6.089 1.00 88.19 89 LYS A CA 1
ATOM 741 C C . LYS A 1 89 ? -20.987 13.244 5.584 1.00 88.19 89 LYS A C 1
ATOM 743 O O . LYS A 1 89 ? -22.132 13.661 5.636 1.00 88.19 89 LYS A O 1
ATOM 748 N N . ASN A 1 90 ? -20.665 12.033 5.133 1.00 85.56 90 ASN A N 1
ATOM 749 C CA . ASN A 1 90 ? -21.595 11.074 4.546 1.00 85.56 90 ASN A CA 1
ATOM 750 C C . ASN A 1 90 ? -21.460 9.733 5.275 1.00 85.56 90 ASN A C 1
ATOM 752 O O . ASN A 1 90 ? -20.450 9.045 5.109 1.00 85.56 90 ASN A O 1
ATOM 756 N N . GLN A 1 91 ? -22.479 9.344 6.041 1.00 7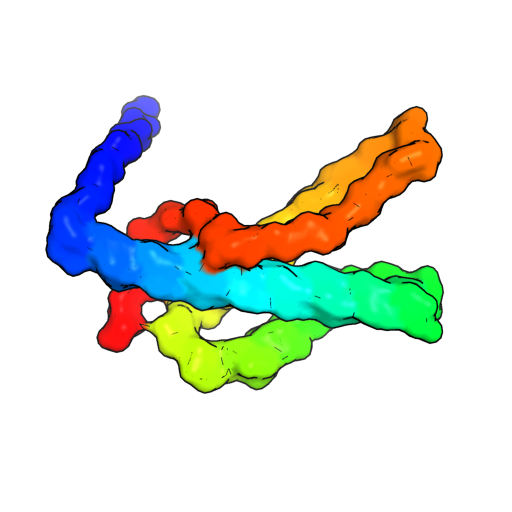6.44 91 GLN A N 1
ATOM 757 C CA . GLN A 1 91 ? -22.469 8.091 6.807 1.00 76.44 91 GLN A CA 1
ATOM 758 C C . GLN A 1 91 ? -22.462 6.836 5.910 1.00 76.44 91 GLN A C 1
ATOM 760 O O . GLN A 1 91 ? -21.918 5.811 6.309 1.00 76.44 91 GLN A O 1
ATOM 765 N N . ASP A 1 92 ? -22.936 6.941 4.664 1.00 83.25 92 ASP A N 1
ATOM 766 C CA . ASP A 1 92 ? -22.925 5.847 3.676 1.00 83.25 92 ASP A CA 1
ATOM 767 C C . ASP A 1 92 ? -21.599 5.684 2.914 1.00 83.25 92 ASP A C 1
ATOM 769 O O . ASP A 1 92 ? -21.485 4.869 1.987 1.00 83.25 92 ASP A O 1
ATOM 773 N N . ALA A 1 93 ? -20.569 6.468 3.253 1.00 83.31 93 ALA A N 1
ATOM 774 C CA . ALA A 1 93 ? -19.266 6.329 2.620 1.00 83.31 93 ALA A CA 1
ATOM 775 C C . ALA A 1 93 ? -18.711 4.913 2.851 1.00 83.31 93 ALA A C 1
ATOM 777 O O . ALA A 1 93 ? -18.720 4.388 3.962 1.00 83.31 93 ALA A O 1
ATOM 778 N N . LYS A 1 94 ? -18.171 4.291 1.797 1.00 85.31 94 LYS A N 1
ATOM 779 C CA . LYS A 1 94 ? -17.575 2.949 1.873 1.00 85.31 94 LYS A CA 1
ATOM 780 C C . LYS A 1 94 ? -16.048 3.043 1.874 1.00 85.31 94 LYS A C 1
ATOM 782 O O . LYS A 1 94 ? -15.492 3.782 1.055 1.00 85.31 94 LYS A O 1
ATOM 787 N N . PRO A 1 95 ? -15.344 2.272 2.722 1.00 86.94 95 PRO A N 1
ATOM 788 C CA . PRO A 1 95 ? -13.886 2.253 2.711 1.00 86.94 95 PRO A CA 1
ATOM 789 C C . PRO A 1 95 ? -13.348 1.692 1.385 1.00 86.94 95 PRO A C 1
ATOM 791 O O . PRO A 1 95 ? -14.075 0.987 0.670 1.00 86.94 95 PRO A O 1
ATOM 794 N N . PRO A 1 96 ? -12.072 1.957 1.037 1.00 86.75 96 PRO A N 1
ATOM 795 C CA . PRO A 1 96 ? -11.460 1.414 -0.172 1.00 86.75 96 PRO A CA 1
ATOM 796 C C . PRO A 1 96 ? -11.540 -0.121 -0.197 1.00 86.75 96 PRO A C 1
ATOM 798 O O . PRO A 1 96 ? -10.925 -0.803 0.619 1.00 86.75 96 PRO A O 1
ATOM 801 N N . HIS A 1 97 ? -12.328 -0.664 -1.127 1.00 83.56 97 HIS A N 1
ATOM 802 C CA . HIS A 1 97 ? -12.624 -2.102 -1.219 1.00 83.56 97 HIS A CA 1
ATOM 803 C C . HIS A 1 97 ? -12.386 -2.688 -2.615 1.00 83.56 97 HIS A C 1
ATOM 805 O O . HIS A 1 97 ? -12.349 -3.910 -2.774 1.00 83.56 97 HIS A O 1
ATOM 811 N N . LYS A 1 98 ? -12.245 -1.831 -3.632 1.00 86.12 98 LYS A N 1
ATOM 812 C CA . LYS A 1 98 ? -12.061 -2.258 -5.018 1.00 86.12 98 LYS A CA 1
ATOM 813 C C . LYS A 1 98 ? -10.610 -2.673 -5.239 1.00 86.12 98 LYS A C 1
ATOM 815 O O . LYS A 1 98 ? -9.695 -1.861 -5.100 1.00 86.12 98 LYS A O 1
ATOM 820 N N . LYS A 1 99 ? -10.417 -3.941 -5.607 1.00 89.69 99 LYS A N 1
ATOM 821 C CA . LYS A 1 99 ? -9.117 -4.449 -6.050 1.00 89.69 99 LYS A CA 1
ATOM 822 C C . LYS A 1 99 ? -8.736 -3.778 -7.365 1.00 89.69 99 LYS A C 1
ATOM 824 O O . LYS A 1 99 ? -9.576 -3.602 -8.245 1.00 89.69 99 LYS A O 1
ATOM 829 N N . LYS A 1 100 ? -7.461 -3.438 -7.502 1.00 88.94 100 LYS A N 1
ATOM 830 C CA . LYS A 1 100 ? -6.902 -2.875 -8.732 1.00 88.94 100 LYS A CA 1
ATOM 831 C C . LYS A 1 100 ? -6.224 -3.978 -9.536 1.00 88.94 100 LYS A C 1
ATOM 833 O O . LYS A 1 100 ? -5.484 -4.770 -8.959 1.00 88.94 100 LYS A O 1
ATOM 838 N N . ARG A 1 101 ? -6.463 -4.034 -10.848 1.00 88.06 101 ARG A N 1
ATOM 839 C CA . ARG A 1 101 ? -5.702 -4.911 -11.760 1.00 88.06 101 ARG A CA 1
ATOM 840 C C . ARG A 1 101 ? -4.342 -4.298 -12.097 1.00 88.06 101 ARG A C 1
ATOM 842 O O . ARG A 1 101 ? -3.336 -4.994 -12.103 1.00 88.06 101 ARG A O 1
ATOM 849 N N . TYR A 1 102 ? -4.335 -2.982 -12.284 1.00 87.31 102 TYR A N 1
ATOM 850 C CA . TYR A 1 102 ? -3.154 -2.168 -12.528 1.00 87.31 102 TYR A CA 1
ATOM 851 C C . TYR A 1 102 ? -3.201 -0.943 -11.625 1.00 87.31 102 TYR A C 1
ATOM 853 O O . TYR A 1 102 ? -4.273 -0.380 -11.382 1.00 87.31 102 TYR A O 1
ATOM 861 N N . LEU A 1 103 ? -2.044 -0.531 -11.122 1.00 86.06 103 LEU A N 1
ATOM 862 C CA . LEU A 1 103 ? -1.895 0.717 -10.391 1.00 86.06 103 LEU A CA 1
ATOM 863 C C . LEU A 1 103 ? -0.850 1.551 -11.137 1.00 86.06 103 LEU A C 1
ATOM 865 O O . LEU A 1 103 ? 0.329 1.213 -11.047 1.00 86.06 103 LEU A O 1
ATOM 869 N N . PRO A 1 104 ? -1.267 2.581 -11.903 1.00 79.62 104 PRO A N 1
ATOM 870 C CA . PRO A 1 104 ? -0.326 3.398 -12.655 1.00 79.62 104 PRO A CA 1
ATOM 871 C C . PRO A 1 104 ? 0.604 4.118 -11.681 1.00 79.62 104 PRO A C 1
ATOM 873 O O . PRO A 1 104 ? 0.146 4.763 -10.734 1.00 79.62 104 PRO A O 1
ATOM 876 N N . PHE A 1 105 ? 1.906 3.989 -11.912 1.00 79.31 105 PHE A N 1
ATOM 877 C CA . PHE A 1 105 ? 2.940 4.618 -11.104 1.00 79.31 105 PHE A CA 1
ATOM 878 C C . PHE A 1 105 ? 3.993 5.259 -12.005 1.00 79.31 105 PHE A C 1
ATOM 880 O O . PHE A 1 105 ? 4.256 4.777 -13.106 1.00 79.31 105 PHE A O 1
ATOM 887 N N . ILE A 1 106 ? 4.573 6.368 -11.547 1.00 78.38 106 ILE A N 1
ATOM 888 C CA . ILE A 1 106 ? 5.664 7.029 -12.262 1.00 78.38 106 ILE A CA 1
ATOM 889 C C . ILE A 1 106 ? 6.955 6.334 -11.850 1.00 78.38 106 ILE A C 1
ATOM 891 O O . ILE A 1 106 ? 7.411 6.467 -10.713 1.00 78.38 106 ILE A O 1
ATOM 895 N N . TRP A 1 107 ? 7.528 5.578 -12.776 1.00 74.88 107 TRP A N 1
ATOM 896 C CA . TRP A 1 107 ? 8.775 4.864 -12.558 1.00 74.88 107 TRP A CA 1
ATOM 897 C C . TRP A 1 107 ? 9.957 5.761 -12.909 1.00 74.88 107 TRP A C 1
ATOM 899 O O . TRP A 1 107 ? 10.022 6.322 -14.000 1.00 74.88 107 TRP A O 1
ATOM 909 N N . LYS A 1 108 ? 10.892 5.905 -11.968 1.00 71.75 108 LYS A N 1
ATOM 910 C CA . LYS A 1 108 ? 12.225 6.434 -12.268 1.00 71.75 108 LYS A CA 1
ATOM 911 C C . LYS A 1 108 ? 13.089 5.285 -12.767 1.00 71.75 108 LYS A C 1
ATOM 913 O O . LYS A 1 108 ? 12.967 4.181 -12.248 1.00 71.75 108 LYS A O 1
ATOM 918 N N . GLU A 1 109 ? 13.994 5.560 -13.695 1.00 67.00 109 GLU A N 1
ATOM 919 C CA . GLU A 1 109 ? 14.920 4.569 -14.257 1.00 67.00 109 GLU A CA 1
ATOM 920 C C . GLU A 1 109 ? 15.686 3.791 -13.170 1.00 67.00 109 GLU A C 1
ATOM 922 O O . GLU A 1 109 ? 15.762 2.567 -13.200 1.00 67.00 109 GLU A O 1
ATOM 927 N N . SER A 1 110 ? 16.120 4.478 -12.108 1.00 66.62 110 SER A N 1
ATOM 928 C CA . SER A 1 110 ? 16.786 3.861 -10.953 1.00 66.62 110 SER A CA 1
ATOM 929 C C . SER A 1 110 ? 15.927 2.858 -10.174 1.00 66.62 110 SER A C 1
ATOM 931 O O . SER A 1 110 ? 16.469 1.986 -9.498 1.00 66.62 110 SER A O 1
ATOM 933 N N . ALA A 1 111 ? 14.600 2.963 -10.259 1.00 61.44 111 ALA A N 1
ATOM 934 C CA . ALA A 1 111 ? 13.652 2.076 -9.589 1.00 61.44 111 ALA A CA 1
ATOM 935 C C . ALA A 1 111 ? 13.233 0.870 -10.451 1.00 61.44 111 ALA A C 1
ATOM 937 O O . ALA A 1 111 ? 12.548 -0.012 -9.933 1.00 61.44 111 ALA A O 1
ATOM 938 N N . VAL A 1 112 ? 13.625 0.839 -11.733 1.00 62.53 112 VAL A N 1
ATOM 939 C CA . VAL A 1 112 ? 13.285 -0.204 -12.723 1.00 62.53 112 VAL A CA 1
ATOM 940 C C . VAL A 1 112 ? 14.388 -1.266 -12.842 1.00 62.53 112 VAL A C 1
ATOM 942 O O . VAL A 1 112 ? 14.287 -2.155 -13.676 1.00 62.53 112 VAL A O 1
ATOM 945 N N . LYS A 1 113 ? 15.425 -1.234 -11.992 1.00 53.19 113 LYS A N 1
ATOM 946 C CA . LYS A 1 113 ? 16.458 -2.283 -11.961 1.00 53.19 113 LYS A CA 1
ATOM 947 C C . LYS A 1 113 ? 15.838 -3.636 -11.573 1.00 53.19 113 LYS A C 1
ATOM 949 O O . LYS A 1 113 ? 15.664 -3.917 -10.386 1.00 53.19 113 LYS A O 1
ATOM 954 N N . LEU A 1 114 ? 15.455 -4.408 -12.587 1.00 47.56 114 LEU A N 1
ATOM 955 C CA . LEU A 1 114 ? 15.157 -5.839 -12.527 1.00 47.56 114 LEU A CA 1
ATOM 956 C C . LEU A 1 114 ? 16.449 -6.648 -12.407 1.00 47.56 114 LEU A C 1
ATOM 958 O O . LEU A 1 114 ? 17.460 -6.212 -13.000 1.00 47.56 114 LEU A O 1
#

Foldseek 3Di:
DDDDDDDDDPPVCPVLQLVVQQVLLVLLVVLVVVQVVCCVPPVDGDDLVVSLVVSCVVCVPPPFDSVSSSVSSVVLVVQQVVQVVVCVVPVPRDRPDDRDSGDDDDDDPVGSPD

Radius of gyration: 16.01 Å; chains: 1; bounding box: 40×38×43 Å